Protein AF-A0A414S8A0-F1 (afdb_monomer_lite)

pLDDT: mean 74.8, std 11.43, range [49.66, 90.12]

Structure (mmCIF, N/CA/C/O backbone):
data_AF-A0A414S8A0-F1
#
_entry.id   AF-A0A414S8A0-F1
#
loop_
_atom_site.group_PDB
_atom_site.id
_atom_site.type_symbol
_atom_site.label_atom_id
_atom_site.label_alt_id
_atom_site.label_comp_id
_atom_site.label_asym_id
_atom_site.label_entity_id
_atom_site.label_seq_id
_atom_site.pdbx_PDB_ins_code
_atom_site.Cartn_x
_atom_site.Cartn_y
_atom_site.Cartn_z
_atom_site.occupancy
_atom_site.B_iso_or_equiv
_atom_site.auth_seq_id
_atom_site.auth_comp_id
_atom_site.auth_asym_id
_atom_site.auth_atom_id
_atom_site.pdbx_PDB_model_num
ATOM 1 N N . MET A 1 1 ? 15.015 16.215 -19.564 1.00 60.16 1 MET A N 1
ATOM 2 C CA . MET A 1 1 ? 14.587 16.159 -18.147 1.00 60.16 1 MET A CA 1
ATOM 3 C C . MET A 1 1 ? 13.898 14.825 -18.010 1.00 60.16 1 MET A C 1
ATOM 5 O O . MET A 1 1 ? 12.771 14.745 -18.469 1.00 60.16 1 MET A O 1
ATOM 9 N N . GLU A 1 2 ? 14.575 13.764 -17.563 1.00 68.88 2 GLU A N 1
ATOM 10 C CA . GLU A 1 2 ? 14.109 12.443 -18.020 1.00 68.88 2 GLU A CA 1
ATOM 11 C C . GLU A 1 2 ? 13.912 11.369 -16.956 1.00 68.88 2 GLU A C 1
ATOM 13 O O . GLU A 1 2 ? 12.776 10.959 -16.791 1.00 68.88 2 GLU A O 1
ATOM 18 N N . ILE A 1 3 ? 14.939 10.867 -16.266 1.00 73.19 3 ILE A N 1
ATOM 19 C CA . ILE A 1 3 ? 14.792 9.587 -15.539 1.00 73.19 3 ILE A CA 1
ATOM 20 C C . ILE A 1 3 ? 15.037 9.712 -14.036 1.00 73.19 3 ILE A C 1
ATOM 22 O O . ILE A 1 3 ? 14.204 9.252 -13.264 1.00 73.19 3 ILE A O 1
ATOM 26 N N . ASP A 1 4 ? 16.094 10.397 -13.598 1.00 70.19 4 ASP A N 1
ATOM 27 C CA . ASP A 1 4 ? 16.412 10.498 -12.162 1.00 70.19 4 ASP A CA 1
ATOM 28 C C . ASP A 1 4 ? 15.316 11.212 -11.353 1.00 70.19 4 ASP A C 1
ATOM 30 O O . ASP A 1 4 ? 15.020 10.836 -10.218 1.00 70.19 4 ASP A O 1
ATOM 34 N N . LEU A 1 5 ? 14.665 12.213 -11.960 1.00 75.06 5 LEU A N 1
ATOM 35 C CA . LEU A 1 5 ? 13.516 12.897 -11.361 1.00 75.06 5 LEU A CA 1
ATOM 36 C C . LEU A 1 5 ? 12.323 11.938 -11.218 1.00 75.06 5 LEU A C 1
ATOM 38 O O . LEU A 1 5 ? 11.715 11.879 -10.159 1.00 75.06 5 LEU A O 1
ATOM 42 N N . LEU A 1 6 ? 12.044 11.131 -12.250 1.00 78.25 6 LEU A N 1
ATOM 43 C CA . LEU A 1 6 ? 10.963 10.141 -12.217 1.00 78.25 6 LEU A CA 1
ATOM 44 C C . LEU A 1 6 ? 11.237 9.016 -11.209 1.00 78.25 6 LEU A C 1
ATOM 46 O O . LEU A 1 6 ? 10.303 8.538 -10.573 1.00 78.25 6 LEU A O 1
ATOM 50 N N . ILE A 1 7 ? 12.499 8.602 -11.046 1.00 78.44 7 ILE A N 1
ATOM 51 C CA . ILE A 1 7 ? 12.908 7.633 -10.017 1.00 78.44 7 ILE A CA 1
ATOM 52 C C . ILE A 1 7 ? 12.682 8.225 -8.624 1.00 78.44 7 ILE A C 1
ATOM 54 O O . ILE A 1 7 ? 12.107 7.563 -7.765 1.00 78.44 7 ILE A O 1
ATOM 58 N N . THR A 1 8 ? 13.062 9.486 -8.420 1.00 78.25 8 THR A N 1
ATOM 59 C CA . THR A 1 8 ? 12.845 10.182 -7.145 1.00 78.25 8 THR A CA 1
ATOM 60 C C . THR A 1 8 ? 11.351 10.295 -6.822 1.00 78.25 8 THR A C 1
ATOM 62 O O . THR A 1 8 ? 10.934 9.935 -5.723 1.00 78.25 8 THR A O 1
ATOM 65 N N . ASP A 1 9 ? 10.526 10.707 -7.789 1.00 79.00 9 ASP A N 1
ATOM 66 C CA . ASP A 1 9 ? 9.070 10.816 -7.624 1.00 79.00 9 ASP A CA 1
ATOM 67 C C . ASP A 1 9 ? 8.423 9.452 -7.310 1.00 79.00 9 ASP A C 1
ATOM 69 O O . ASP A 1 9 ? 7.475 9.349 -6.523 1.00 79.00 9 ASP A O 1
ATOM 73 N N . LEU A 1 10 ? 8.940 8.379 -7.911 1.00 84.56 10 LEU A N 1
ATOM 74 C CA . LEU A 1 10 ? 8.499 7.007 -7.676 1.00 84.56 10 LEU A CA 1
ATOM 75 C C . LEU A 1 10 ? 8.877 6.508 -6.273 1.00 84.56 10 LEU A C 1
ATOM 77 O O . LEU A 1 10 ? 8.043 5.895 -5.596 1.00 84.56 10 LEU A O 1
ATOM 81 N N . ASP A 1 11 ? 10.101 6.780 -5.824 1.00 78.94 11 ASP A N 1
ATOM 82 C CA . ASP A 1 11 ? 10.555 6.459 -4.470 1.00 78.94 11 ASP A CA 1
ATOM 83 C C . ASP A 1 11 ? 9.719 7.215 -3.431 1.00 78.94 11 ASP A C 1
ATOM 85 O O . ASP A 1 11 ? 9.211 6.618 -2.478 1.00 78.94 11 ASP A O 1
ATOM 89 N N . GLU A 1 12 ? 9.481 8.512 -3.648 1.00 82.75 12 GLU A N 1
ATOM 90 C CA . GLU A 1 12 ? 8.605 9.315 -2.795 1.00 82.75 12 GLU A CA 1
ATOM 91 C C . GLU A 1 12 ? 7.179 8.756 -2.761 1.00 82.75 12 GLU A C 1
ATOM 93 O O . GLU A 1 12 ? 6.597 8.616 -1.681 1.00 82.75 12 GLU A O 1
ATOM 98 N N . THR A 1 13 ? 6.627 8.368 -3.913 1.00 84.56 13 THR A N 1
ATOM 99 C CA . THR A 1 13 ? 5.291 7.759 -4.004 1.00 84.56 13 THR A CA 1
ATOM 100 C C . THR A 1 13 ? 5.223 6.437 -3.237 1.00 84.56 13 THR A C 1
ATOM 102 O O . THR A 1 13 ? 4.267 6.200 -2.494 1.00 84.56 13 THR A O 1
ATOM 105 N N . THR A 1 14 ? 6.255 5.600 -3.341 1.00 84.88 14 THR A N 1
ATOM 106 C CA . THR A 1 14 ? 6.347 4.328 -2.609 1.00 84.88 14 THR A CA 1
ATOM 107 C C . THR A 1 14 ? 6.414 4.564 -1.096 1.00 84.88 14 THR A C 1
ATOM 109 O O . THR A 1 14 ? 5.692 3.928 -0.328 1.00 84.88 14 THR A O 1
ATOM 112 N N . ILE A 1 15 ? 7.185 5.562 -0.650 1.00 83.50 15 ILE A N 1
ATOM 113 C CA . ILE A 1 15 ? 7.236 5.976 0.761 1.00 83.50 15 ILE A CA 1
ATOM 114 C C . ILE A 1 15 ? 5.862 6.460 1.251 1.00 83.50 15 ILE A C 1
ATOM 116 O O . ILE A 1 15 ? 5.474 6.178 2.389 1.00 83.50 15 ILE A O 1
ATOM 120 N N . GLN A 1 16 ? 5.110 7.202 0.430 1.00 81.69 16 GLN A N 1
ATOM 121 C CA . GLN A 1 16 ? 3.758 7.639 0.797 1.00 81.69 16 GLN A CA 1
ATOM 122 C C . GLN A 1 16 ? 2.797 6.454 0.943 1.00 81.69 16 GLN A C 1
ATOM 124 O O . GLN A 1 16 ? 2.027 6.421 1.902 1.00 81.69 16 GLN A O 1
ATOM 129 N N . ILE A 1 17 ? 2.882 5.455 0.064 1.00 90.12 17 ILE A N 1
ATOM 130 C CA . ILE A 1 17 ? 2.110 4.206 0.153 1.00 90.12 17 ILE A CA 1
ATOM 131 C C . ILE A 1 17 ? 2.379 3.487 1.478 1.00 90.12 17 ILE A C 1
ATOM 133 O O . ILE A 1 17 ? 1.436 3.124 2.186 1.00 90.12 17 ILE A O 1
ATOM 137 N N . ASP A 1 18 ? 3.641 3.352 1.882 1.00 82.31 18 ASP A N 1
ATOM 138 C CA . ASP A 1 18 ? 3.980 2.706 3.152 1.00 82.31 18 ASP A CA 1
ATOM 139 C C . ASP A 1 18 ? 3.477 3.501 4.369 1.00 82.31 18 ASP A C 1
ATOM 141 O O . ASP A 1 18 ? 2.952 2.920 5.325 1.00 82.31 18 ASP A O 1
ATOM 145 N N . LYS A 1 19 ? 3.531 4.840 4.321 1.00 84.31 19 LYS A N 1
ATOM 146 C CA . LYS A 1 19 ? 2.915 5.698 5.351 1.00 84.31 19 LYS A CA 1
ATOM 147 C C . LYS A 1 19 ? 1.401 5.502 5.422 1.00 84.31 19 LYS A C 1
ATOM 149 O O . LYS A 1 19 ? 0.847 5.441 6.521 1.00 84.31 19 LYS A O 1
ATOM 154 N N . MET A 1 20 ? 0.728 5.383 4.277 1.00 88.06 20 MET A N 1
ATOM 155 C CA . MET A 1 20 ? -0.710 5.122 4.227 1.00 88.06 20 MET A CA 1
ATOM 156 C C . MET A 1 20 ? -1.050 3.748 4.823 1.00 88.06 20 MET A C 1
ATOM 158 O O . MET A 1 20 ? -1.986 3.664 5.621 1.00 88.06 20 MET A O 1
ATOM 162 N N . ARG A 1 21 ? -0.265 2.695 4.535 1.00 84.56 21 ARG A N 1
ATOM 163 C CA . ARG A 1 21 ? -0.443 1.366 5.161 1.00 84.56 21 ARG A CA 1
ATOM 164 C C . ARG A 1 21 ? -0.308 1.427 6.674 1.00 84.56 21 ARG A C 1
ATOM 166 O O . ARG A 1 21 ? -1.120 0.850 7.403 1.00 84.56 21 ARG A O 1
ATOM 173 N N . TYR A 1 22 ? 0.715 2.135 7.151 1.00 87.31 22 TYR A N 1
ATOM 174 C CA . TYR A 1 22 ? 0.930 2.332 8.578 1.00 87.31 22 TYR A CA 1
ATOM 175 C C . TYR A 1 22 ? -0.280 3.016 9.224 1.00 87.31 22 TYR A C 1
ATOM 177 O O . TYR A 1 22 ? -0.806 2.524 10.221 1.00 87.31 22 TYR A O 1
ATOM 185 N N . LEU A 1 23 ? -0.780 4.104 8.631 1.00 85.88 23 LEU A N 1
ATOM 186 C CA . LEU A 1 23 ? -1.955 4.813 9.142 1.00 85.88 23 LEU A CA 1
ATOM 187 C C . LEU A 1 23 ? -3.211 3.933 9.148 1.00 85.88 23 LEU A C 1
ATOM 189 O O . LEU A 1 23 ? -3.907 3.904 10.161 1.00 85.88 23 LEU A O 1
ATOM 193 N N . ALA A 1 24 ? -3.476 3.179 8.078 1.00 87.81 24 ALA A N 1
ATOM 194 C CA . ALA A 1 24 ? -4.606 2.250 8.015 1.00 87.81 24 ALA A CA 1
ATOM 195 C C . ALA A 1 24 ? -4.538 1.203 9.143 1.00 87.81 24 ALA A C 1
ATOM 197 O O . ALA A 1 24 ? -5.514 0.978 9.865 1.00 87.81 24 ALA A O 1
ATOM 198 N N . THR A 1 25 ? -3.349 0.646 9.380 1.00 86.25 25 THR A N 1
ATOM 199 C CA . THR A 1 25 ? -3.101 -0.299 10.477 1.00 86.25 25 THR A CA 1
ATOM 200 C C . THR A 1 25 ? -3.351 0.343 11.843 1.00 86.25 25 THR A C 1
ATOM 202 O O . THR A 1 25 ? -4.047 -0.228 12.683 1.00 86.25 25 THR A O 1
ATOM 205 N N . GLN A 1 26 ? -2.843 1.557 12.070 1.00 86.19 26 GLN A N 1
ATOM 206 C CA . GLN A 1 26 ? -3.032 2.278 13.331 1.00 86.19 26 GLN A CA 1
ATOM 207 C C . GLN A 1 26 ? -4.502 2.628 13.593 1.00 86.19 26 GLN A C 1
ATOM 209 O O . GLN A 1 26 ? -4.960 2.519 14.732 1.00 86.19 26 GLN A O 1
ATOM 214 N N . ILE A 1 27 ? -5.256 3.010 12.556 1.00 85.25 27 ILE A N 1
ATOM 215 C CA . ILE A 1 27 ? -6.701 3.258 12.647 1.00 85.25 27 ILE A CA 1
ATOM 216 C C . ILE A 1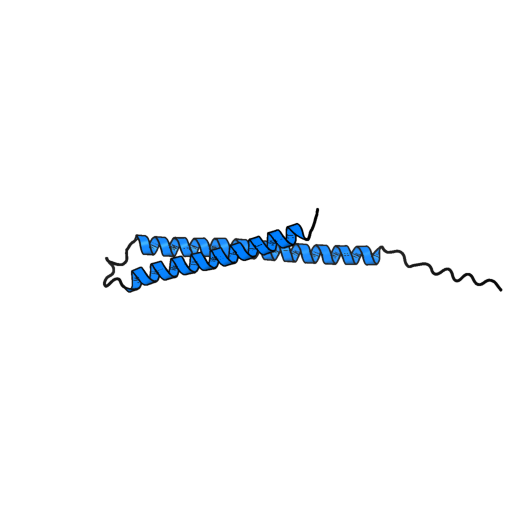 27 ? -7.424 1.979 13.080 1.00 85.25 27 ILE A C 1
ATOM 218 O O . ILE A 1 27 ? -8.198 2.008 14.039 1.00 85.25 27 ILE A O 1
ATOM 222 N N . SER A 1 28 ? -7.125 0.853 12.427 1.00 82.69 28 SER A N 1
ATOM 223 C CA . SER A 1 28 ? -7.713 -0.448 12.758 1.00 82.69 28 SER A CA 1
ATOM 224 C C . SER A 1 28 ? -7.395 -0.881 14.194 1.00 82.69 28 SER A C 1
ATOM 226 O O . SER A 1 28 ? -8.298 -1.252 14.951 1.00 82.69 28 SER A O 1
ATOM 228 N N . ASN A 1 29 ? -6.133 -0.757 14.618 1.00 82.88 29 ASN A N 1
ATOM 229 C CA . ASN A 1 29 ? -5.696 -1.102 15.972 1.00 82.88 29 ASN A CA 1
ATOM 230 C C . ASN A 1 29 ? -6.408 -0.254 17.028 1.00 82.88 29 ASN A C 1
ATOM 232 O O . ASN A 1 29 ? -6.965 -0.796 17.980 1.00 82.88 29 ASN A O 1
ATOM 236 N N . LYS A 1 30 ? -6.457 1.067 16.838 1.00 83.12 30 LYS A N 1
ATOM 237 C CA . LYS A 1 30 ? -7.070 1.987 17.801 1.00 83.12 30 LYS A CA 1
ATOM 238 C C . LYS A 1 30 ? -8.585 1.795 17.902 1.00 83.12 30 LYS A C 1
ATOM 240 O O . LYS A 1 30 ? -9.143 1.849 18.999 1.00 83.12 30 LYS A O 1
ATOM 245 N N . ALA A 1 31 ? -9.251 1.516 16.781 1.00 79.44 31 ALA A N 1
ATOM 246 C CA . ALA A 1 31 ? -10.665 1.150 16.777 1.00 79.44 31 ALA A CA 1
ATOM 247 C C . ALA A 1 31 ? -10.902 -0.199 17.483 1.00 79.44 31 ALA A C 1
ATOM 249 O O . ALA A 1 31 ? -11.829 -0.333 18.286 1.00 79.44 31 ALA A O 1
ATOM 250 N N . SER A 1 32 ? -10.014 -1.174 17.274 1.00 72.88 32 SER A N 1
ATOM 251 C CA . SER A 1 32 ? -10.053 -2.477 17.948 1.00 72.88 32 SER A CA 1
ATOM 252 C C . SER A 1 32 ? -9.762 -2.389 19.453 1.00 72.88 32 SER A C 1
ATOM 254 O O . SER A 1 32 ? -10.343 -3.131 20.239 1.00 72.88 32 SER A O 1
ATOM 256 N N . GLU A 1 33 ? -8.900 -1.477 19.902 1.00 76.06 33 GLU A N 1
ATOM 257 C CA . GLU A 1 33 ? -8.641 -1.227 21.327 1.00 76.06 33 GLU A CA 1
ATOM 258 C C . GLU A 1 33 ? -9.845 -0.583 22.022 1.00 76.06 33 GLU A C 1
ATOM 260 O O . GLU A 1 33 ? -10.281 -1.079 23.063 1.00 76.06 33 GLU A O 1
ATOM 265 N N . LYS A 1 34 ? -10.445 0.457 21.414 1.00 68.25 34 LYS A N 1
ATOM 266 C CA . LYS A 1 34 ? -11.701 1.074 21.900 1.00 68.25 34 LYS A CA 1
ATOM 267 C C . LYS A 1 34 ? -12.792 0.013 22.072 1.00 68.25 34 LYS A C 1
ATOM 269 O O . LYS A 1 34 ? -13.544 0.032 23.041 1.00 68.25 34 LYS A O 1
ATOM 274 N N . THR A 1 35 ? -12.797 -0.955 21.164 1.00 63.94 35 THR A N 1
ATOM 275 C CA . THR A 1 35 ? -13.685 -2.107 21.186 1.00 63.94 35 THR A CA 1
ATOM 276 C C . THR A 1 35 ? -13.358 -3.114 22.297 1.00 63.94 35 THR A C 1
ATOM 278 O O . THR A 1 35 ? -14.260 -3.571 22.989 1.00 63.94 35 THR A O 1
ATOM 281 N N . LYS A 1 36 ? -12.089 -3.491 22.505 1.00 65.31 36 LYS A N 1
ATOM 282 C CA . LYS A 1 36 ? -11.691 -4.491 23.523 1.00 65.31 36 LYS A CA 1
ATOM 283 C C . LYS A 1 36 ? -12.014 -4.061 24.955 1.00 65.31 36 LYS A C 1
ATOM 285 O O . LYS A 1 36 ? -12.206 -4.913 25.817 1.00 65.31 36 LYS A O 1
ATOM 290 N N . HIS A 1 37 ? -12.076 -2.757 25.214 1.00 64.88 37 HIS A N 1
ATOM 291 C CA . HIS A 1 37 ? -12.461 -2.215 26.518 1.00 64.88 37 HIS A CA 1
ATOM 292 C C . HIS A 1 37 ? -13.985 -2.122 26.728 1.00 64.88 37 HIS A C 1
ATOM 294 O O . HIS A 1 37 ? -14.425 -1.769 27.825 1.00 64.88 37 HIS A O 1
ATOM 300 N N . ALA A 1 38 ? -14.793 -2.477 25.723 1.00 62.34 38 ALA A N 1
ATOM 301 C CA . ALA A 1 38 ? -16.242 -2.589 25.840 1.00 62.34 38 ALA A CA 1
ATOM 302 C C . ALA A 1 38 ? -16.627 -3.827 26.669 1.00 62.34 38 ALA A C 1
ATOM 304 O O . ALA A 1 38 ? -16.253 -4.954 26.352 1.00 62.34 38 ALA A O 1
ATOM 305 N N . LYS A 1 39 ? -17.411 -3.642 27.736 1.00 62.28 39 LYS A N 1
ATOM 306 C CA . LYS A 1 39 ? -17.829 -4.726 28.646 1.00 62.28 39 LYS A CA 1
ATOM 307 C C . LYS A 1 39 ? -18.975 -5.588 28.100 1.00 62.28 39 LYS A C 1
ATOM 309 O O . LYS A 1 39 ? -19.325 -6.587 28.722 1.00 62.28 39 LYS A O 1
ATOM 314 N N . ASN A 1 40 ? -19.589 -5.214 26.977 1.00 60.62 40 ASN A N 1
ATOM 315 C CA . ASN A 1 40 ? -20.714 -5.924 26.361 1.00 60.62 40 ASN A CA 1
ATOM 316 C C . ASN A 1 40 ? -20.951 -5.481 24.903 1.00 60.62 40 ASN A C 1
ATOM 318 O O . ASN A 1 40 ? -20.489 -4.425 24.484 1.00 60.62 40 ASN A O 1
ATOM 322 N N . ALA A 1 41 ? -21.696 -6.287 24.133 1.00 58.94 41 ALA A N 1
ATOM 323 C CA . ALA A 1 41 ? -21.927 -6.086 22.693 1.00 58.94 41 ALA A CA 1
ATOM 324 C C . ALA A 1 41 ? -22.581 -4.735 22.332 1.00 58.94 41 ALA A C 1
ATOM 326 O O . ALA A 1 41 ? -22.375 -4.238 21.235 1.00 58.94 41 ALA A O 1
ATOM 327 N N . LEU A 1 42 ? -23.314 -4.119 23.267 1.00 58.91 42 LEU A N 1
ATOM 328 C CA . LEU A 1 42 ? -23.884 -2.769 23.131 1.00 58.91 42 LEU A CA 1
ATOM 329 C C . LEU A 1 42 ? -22.845 -1.641 23.270 1.00 58.91 42 LEU A C 1
ATOM 331 O O . LEU A 1 42 ? -23.085 -0.540 22.792 1.00 58.91 42 LEU A O 1
ATOM 335 N N . GLN A 1 43 ? -21.710 -1.898 23.928 1.00 57.88 43 GLN A N 1
ATOM 336 C CA . GLN A 1 43 ? -20.577 -0.967 24.016 1.00 57.88 43 GLN A CA 1
ATOM 337 C C . GLN A 1 43 ? -19.579 -1.146 22.862 1.00 57.88 43 GLN A C 1
ATOM 339 O O . GLN A 1 43 ? -18.691 -0.309 22.701 1.00 57.88 43 GLN A O 1
ATOM 344 N N . TYR A 1 44 ? -19.725 -2.205 22.054 1.00 63.19 44 TYR A N 1
ATOM 345 C CA . TYR A 1 44 ? -19.094 -2.283 20.739 1.00 63.19 44 TYR A CA 1
ATOM 346 C C . TYR A 1 44 ? -19.816 -1.278 19.840 1.00 63.19 44 TYR A C 1
ATOM 348 O O . TYR A 1 44 ? -20.783 -1.588 19.151 1.00 63.19 44 TYR A O 1
ATOM 356 N N . ASP A 1 45 ? -19.349 -0.043 19.915 1.00 71.25 45 ASP A N 1
ATOM 357 C CA . ASP A 1 45 ? -19.857 1.092 19.169 1.00 71.25 45 ASP A CA 1
ATOM 358 C C . ASP A 1 45 ? -19.794 0.806 17.656 1.00 71.25 45 ASP A C 1
ATOM 360 O O . ASP A 1 45 ? -18.737 0.452 17.123 1.00 71.25 45 ASP A O 1
ATOM 364 N N . PHE A 1 46 ? -20.940 0.932 16.979 1.00 68.56 46 PHE A N 1
ATOM 365 C CA . PHE A 1 46 ? -21.094 0.757 15.532 1.00 68.56 46 PHE A CA 1
ATOM 366 C C . PHE A 1 46 ? -20.057 1.578 14.754 1.00 68.56 46 PHE A C 1
ATOM 368 O O . PHE A 1 46 ? -19.479 1.082 13.788 1.00 68.56 46 PHE A O 1
ATOM 375 N N . GLU A 1 47 ? -19.724 2.779 15.238 1.00 70.88 47 GLU A N 1
ATOM 376 C CA . GLU A 1 47 ? -18.692 3.628 14.639 1.00 70.88 47 GLU A CA 1
ATOM 377 C C . GLU A 1 47 ? -17.321 2.940 14.633 1.00 70.88 47 GLU A C 1
ATOM 379 O O . GLU A 1 47 ? -16.580 3.034 13.659 1.00 70.88 47 GLU A O 1
ATOM 384 N N . SER A 1 48 ? -16.985 2.177 15.679 1.00 74.56 48 SER A N 1
ATOM 385 C CA . SER A 1 48 ? -15.709 1.452 15.748 1.00 74.56 48 SER A CA 1
ATOM 386 C C . SER A 1 48 ? -15.655 0.291 14.750 1.00 74.56 48 SER A C 1
ATOM 388 O O . SER A 1 48 ? -14.591 0.028 14.196 1.00 74.56 48 SER A O 1
ATOM 390 N N . GLN A 1 49 ? -16.783 -0.378 14.467 1.00 75.38 49 GLN A N 1
ATOM 391 C CA . GLN A 1 49 ? -16.843 -1.399 13.407 1.00 75.38 49 GLN A CA 1
ATOM 392 C C . GLN A 1 49 ? -16.661 -0.787 12.027 1.00 75.38 49 GLN A C 1
ATOM 394 O O . GLN A 1 49 ? -15.879 -1.302 11.229 1.00 75.38 49 GLN A O 1
ATOM 399 N N . GLU A 1 50 ? -17.368 0.305 11.749 1.00 79.50 50 GLU A N 1
ATOM 400 C CA . GLU A 1 50 ? -17.277 0.984 10.460 1.00 79.50 50 GLU A CA 1
ATOM 401 C C . GLU A 1 50 ? -15.864 1.532 10.229 1.00 79.50 50 GLU A C 1
ATOM 403 O O . GLU A 1 50 ? -15.323 1.379 9.138 1.00 79.50 50 GLU A O 1
ATOM 408 N N . ILE A 1 51 ? -15.198 2.051 11.267 1.00 83.44 51 ILE A N 1
ATOM 409 C CA . ILE A 1 51 ? -13.799 2.494 11.177 1.00 83.44 51 ILE A CA 1
ATOM 410 C C . ILE A 1 51 ? -12.855 1.330 10.839 1.00 83.44 51 ILE A C 1
ATOM 412 O O . ILE A 1 51 ? -11.992 1.489 9.975 1.00 83.44 51 ILE A O 1
ATOM 416 N N . VAL A 1 52 ? -13.013 0.157 11.467 1.00 82.31 52 VAL A N 1
ATOM 417 C CA . VAL A 1 52 ? -12.193 -1.027 11.139 1.00 82.31 52 VAL A CA 1
ATOM 418 C C . VAL A 1 52 ? -12.423 -1.471 9.691 1.00 82.31 52 VAL A C 1
ATOM 420 O O . VAL A 1 52 ? -11.457 -1.758 8.985 1.00 82.31 52 VAL A O 1
ATOM 423 N N . LYS A 1 53 ? -13.676 -1.486 9.216 1.00 81.81 53 LYS A N 1
ATOM 424 C CA . LYS A 1 53 ? -13.997 -1.833 7.820 1.00 81.81 53 LYS A CA 1
ATOM 425 C C . LYS A 1 53 ? -13.392 -0.835 6.833 1.00 81.81 53 LYS A C 1
ATOM 427 O O . LYS A 1 53 ? -12.772 -1.249 5.860 1.00 81.81 53 LYS A O 1
ATOM 432 N N . CYS A 1 54 ? -13.525 0.463 7.0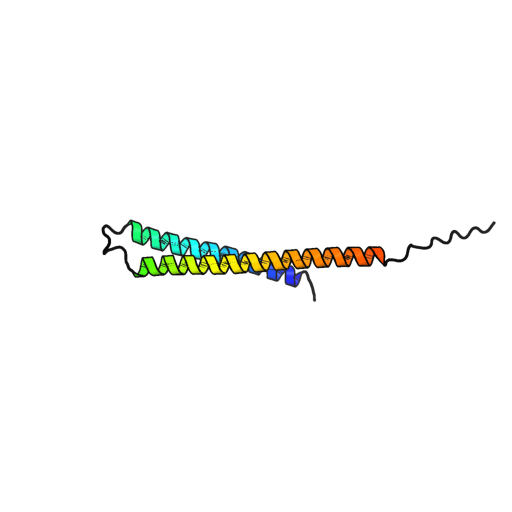98 1.00 81.62 54 CYS A N 1
ATOM 433 C CA . CYS A 1 54 ? -12.925 1.512 6.275 1.00 81.62 54 CYS A CA 1
ATOM 434 C C . CYS A 1 54 ? -11.396 1.399 6.235 1.00 81.62 54 CYS A C 1
ATOM 436 O O . CYS A 1 54 ? -10.805 1.563 5.171 1.00 81.62 54 CYS A O 1
ATOM 438 N N . ALA A 1 55 ? -10.755 1.076 7.362 1.00 84.44 55 ALA A N 1
ATOM 439 C CA . ALA A 1 55 ? -9.314 0.852 7.416 1.00 84.44 55 ALA A CA 1
ATOM 440 C C . ALA A 1 55 ? -8.880 -0.369 6.590 1.00 84.44 55 ALA A C 1
ATOM 442 O O . ALA A 1 55 ? -7.872 -0.294 5.895 1.00 84.44 55 ALA A O 1
ATOM 443 N N . ALA A 1 56 ? -9.649 -1.462 6.621 1.00 82.25 56 ALA A N 1
ATOM 444 C C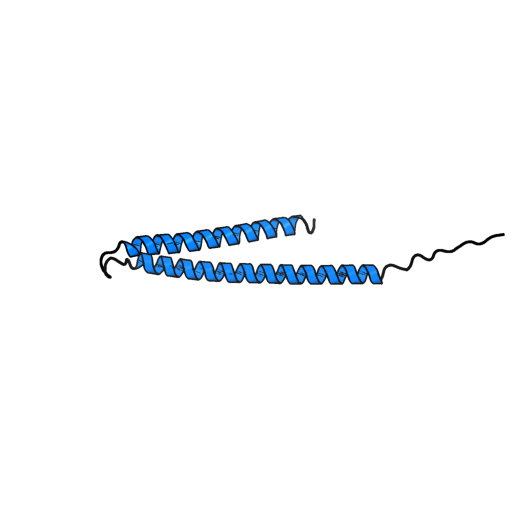A . ALA A 1 56 ? -9.381 -2.641 5.800 1.00 82.25 56 ALA A CA 1
ATOM 445 C C . ALA A 1 56 ? -9.495 -2.326 4.299 1.00 82.25 56 ALA A C 1
ATOM 447 O O . ALA A 1 56 ? -8.562 -2.589 3.549 1.00 82.25 56 ALA A O 1
ATOM 448 N N . ILE A 1 57 ? -10.579 -1.659 3.884 1.00 81.88 57 ILE A N 1
ATOM 449 C CA . ILE A 1 57 ? -10.773 -1.228 2.490 1.00 81.88 57 ILE A CA 1
ATOM 450 C C . ILE A 1 57 ? -9.633 -0.305 2.041 1.00 81.88 57 ILE A C 1
ATOM 452 O O . ILE A 1 57 ? -9.127 -0.432 0.928 1.00 81.88 57 ILE A O 1
ATOM 456 N N . LEU A 1 58 ? -9.213 0.627 2.903 1.00 86.69 58 LEU A N 1
ATOM 457 C CA . LEU A 1 58 ? -8.091 1.515 2.615 1.00 86.69 58 LEU A CA 1
ATOM 458 C C . LEU A 1 58 ? -6.794 0.722 2.398 1.00 86.69 58 LEU A C 1
ATOM 460 O O . LEU A 1 58 ? -6.092 0.985 1.425 1.00 86.69 58 LEU A O 1
ATOM 464 N N . SER A 1 59 ? -6.499 -0.261 3.254 1.00 86.25 59 SER A N 1
ATOM 465 C CA . SER A 1 59 ? -5.346 -1.151 3.075 1.00 86.25 59 SER A CA 1
ATOM 466 C C . SER A 1 59 ? -5.392 -1.905 1.744 1.00 86.25 59 SER A C 1
ATOM 468 O O . SER A 1 59 ? -4.383 -1.914 1.041 1.00 86.25 59 SER A O 1
ATOM 470 N N . ASP A 1 60 ? -6.548 -2.452 1.354 1.00 83.69 60 ASP A N 1
ATOM 471 C CA . ASP A 1 60 ? -6.706 -3.185 0.088 1.00 83.69 60 ASP A CA 1
ATOM 472 C C . ASP A 1 60 ? -6.386 -2.298 -1.129 1.00 83.69 60 ASP A C 1
ATOM 474 O O . ASP A 1 60 ? -5.665 -2.707 -2.043 1.00 83.69 60 ASP A O 1
ATOM 478 N N . TYR A 1 61 ? -6.870 -1.049 -1.135 1.00 82.81 61 TYR A N 1
ATOM 479 C CA . TYR A 1 61 ? -6.549 -0.090 -2.199 1.00 82.81 61 TYR A CA 1
ATOM 480 C C . TYR A 1 61 ? -5.057 0.245 -2.250 1.00 82.81 61 TYR A C 1
ATOM 482 O O . TYR A 1 61 ? -4.490 0.362 -3.339 1.00 82.81 61 TYR A O 1
ATOM 490 N N . ILE A 1 62 ? -4.412 0.389 -1.090 1.00 89.19 62 ILE A N 1
ATOM 491 C CA . ILE A 1 62 ? -2.979 0.684 -1.017 1.00 89.19 62 ILE A CA 1
ATOM 492 C C . ILE A 1 62 ? -2.155 -0.504 -1.528 1.00 89.19 62 ILE A C 1
ATOM 494 O O . ILE A 1 62 ? -1.192 -0.309 -2.269 1.00 89.19 62 ILE A O 1
ATOM 498 N N . GLU A 1 63 ? -2.535 -1.737 -1.191 1.00 87.94 63 GLU A N 1
ATOM 499 C CA . GLU A 1 63 ? -1.886 -2.941 -1.719 1.00 87.94 63 GLU A CA 1
ATOM 500 C C . GLU A 1 63 ? -2.038 -3.074 -3.233 1.00 87.94 63 GLU A C 1
ATOM 502 O O . GLU A 1 63 ? -1.054 -3.357 -3.921 1.00 87.94 63 GLU A O 1
ATOM 507 N N . ALA A 1 64 ? -3.233 -2.813 -3.768 1.00 80.50 64 ALA A N 1
ATOM 508 C CA . ALA A 1 64 ? -3.467 -2.832 -5.208 1.00 80.50 64 ALA A CA 1
ATOM 509 C C . ALA A 1 64 ? -2.614 -1.783 -5.945 1.00 80.50 64 ALA A C 1
ATOM 511 O O . ALA A 1 64 ? -2.033 -2.083 -6.993 1.00 80.50 64 ALA A O 1
ATOM 512 N N . ALA A 1 65 ? -2.503 -0.571 -5.390 1.00 82.69 65 ALA A N 1
ATOM 513 C CA . ALA A 1 65 ? -1.682 0.497 -5.954 1.00 82.69 65 ALA A CA 1
ATOM 514 C C . ALA A 1 65 ? -0.184 0.146 -5.934 1.00 82.69 65 ALA A C 1
ATOM 516 O O . ALA A 1 65 ? 0.482 0.250 -6.963 1.00 82.69 65 ALA A O 1
ATOM 517 N N . ASP A 1 66 ? 0.331 -0.338 -4.801 1.00 86.44 66 ASP A N 1
ATOM 518 C CA . ASP A 1 66 ? 1.729 -0.767 -4.666 1.00 86.44 66 ASP A CA 1
ATOM 519 C C . ASP A 1 66 ? 2.080 -1.897 -5.645 1.00 86.44 66 ASP A C 1
ATOM 521 O O . ASP A 1 66 ? 3.113 -1.861 -6.315 1.00 86.44 66 ASP A O 1
ATOM 525 N N . ALA A 1 67 ? 1.195 -2.887 -5.791 1.00 82.56 67 ALA A N 1
ATOM 526 C CA . ALA A 1 67 ? 1.391 -3.985 -6.732 1.00 82.56 67 ALA A CA 1
ATOM 527 C C . ALA A 1 67 ? 1.433 -3.498 -8.191 1.00 82.56 67 ALA A C 1
ATOM 529 O O . ALA A 1 67 ? 2.271 -3.955 -8.975 1.00 82.56 67 ALA A O 1
ATOM 530 N N . ALA A 1 68 ? 0.556 -2.560 -8.564 1.00 79.31 68 ALA A N 1
ATOM 531 C CA . ALA A 1 68 ? 0.537 -1.976 -9.902 1.00 79.31 68 ALA A CA 1
ATOM 532 C C . ALA A 1 68 ? 1.817 -1.179 -10.197 1.00 79.31 68 ALA A C 1
ATOM 534 O O . ALA A 1 68 ? 2.392 -1.331 -11.277 1.00 79.31 68 ALA A O 1
ATOM 535 N N . ILE A 1 69 ? 2.291 -0.392 -9.227 1.00 86.56 69 ILE A N 1
ATOM 536 C CA . ILE A 1 69 ? 3.540 0.368 -9.334 1.00 86.56 69 ILE A CA 1
ATOM 537 C C . ILE A 1 69 ? 4.723 -0.581 -9.504 1.00 86.56 69 ILE A C 1
ATOM 539 O O . ILE A 1 69 ? 5.448 -0.477 -10.491 1.00 86.56 69 ILE A O 1
ATOM 543 N N . LYS A 1 70 ? 4.877 -1.570 -8.617 1.00 86.62 70 LYS A N 1
ATOM 544 C CA . LYS A 1 70 ? 5.959 -2.563 -8.706 1.00 86.62 70 LYS A CA 1
ATOM 545 C C . LYS A 1 70 ? 5.978 -3.267 -10.059 1.00 86.62 70 LYS A C 1
ATOM 547 O O . LYS A 1 70 ? 7.036 -3.407 -10.666 1.00 86.62 70 LYS A O 1
ATOM 552 N N . LYS A 1 71 ? 4.805 -3.643 -10.576 1.00 82.88 71 LYS A N 1
ATOM 553 C CA . LYS A 1 71 ? 4.677 -4.253 -11.905 1.00 82.88 71 LYS A CA 1
ATOM 554 C C . LYS A 1 71 ? 5.135 -3.314 -13.024 1.00 82.88 71 LYS A C 1
ATOM 556 O O . LYS A 1 71 ? 5.832 -3.761 -13.933 1.00 82.88 71 LYS A O 1
ATOM 561 N N . ALA A 1 72 ? 4.745 -2.040 -12.976 1.00 79.62 72 ALA A N 1
ATOM 562 C CA . ALA A 1 72 ? 5.164 -1.049 -13.964 1.00 79.62 72 ALA A CA 1
ATOM 563 C C . ALA A 1 72 ? 6.686 -0.837 -13.937 1.00 79.62 72 ALA A C 1
ATOM 565 O O . ALA A 1 72 ? 7.320 -0.839 -14.990 1.00 79.62 72 ALA A O 1
ATOM 566 N N . VAL A 1 73 ? 7.278 -0.753 -12.744 1.00 85.38 73 VAL A N 1
ATOM 567 C CA . VAL A 1 73 ? 8.729 -0.617 -12.552 1.00 85.38 73 VAL A CA 1
ATOM 568 C C . VAL A 1 73 ? 9.481 -1.814 -13.125 1.00 85.38 73 VAL A C 1
ATOM 570 O O . VAL A 1 73 ? 10.435 -1.633 -13.879 1.00 85.38 73 VAL A O 1
ATOM 573 N N . SER A 1 74 ? 9.031 -3.041 -12.844 1.00 82.25 74 SER A N 1
ATOM 574 C CA . SER A 1 74 ? 9.646 -4.244 -13.419 1.00 82.25 74 SER A CA 1
ATOM 575 C C . SER A 1 74 ? 9.562 -4.265 -14.948 1.00 82.25 74 SER A C 1
ATOM 577 O O . SER A 1 74 ? 10.551 -4.571 -15.610 1.00 82.25 74 SER A O 1
ATOM 579 N N . ALA A 1 75 ? 8.415 -3.890 -15.525 1.00 77.25 75 ALA A N 1
ATOM 580 C CA . ALA A 1 75 ? 8.249 -3.835 -16.977 1.00 77.25 75 ALA A CA 1
ATOM 581 C C . ALA A 1 75 ? 9.163 -2.785 -17.636 1.00 77.25 75 ALA A C 1
ATOM 583 O O . ALA A 1 75 ? 9.714 -3.038 -18.709 1.00 77.25 75 ALA A O 1
ATOM 584 N N . LEU A 1 76 ? 9.353 -1.629 -16.990 1.00 82.12 76 LEU A N 1
ATOM 585 C CA . LEU A 1 76 ? 10.277 -0.592 -17.453 1.00 82.12 76 LEU A CA 1
ATOM 586 C C . LEU A 1 76 ? 11.735 -1.061 -17.386 1.00 82.12 76 LEU A C 1
ATOM 588 O O . LEU A 1 76 ? 12.466 -0.880 -18.356 1.00 82.12 76 LEU A O 1
ATOM 592 N N . ALA A 1 77 ? 12.141 -1.733 -16.306 1.00 81.81 77 ALA A N 1
ATOM 593 C CA . ALA A 1 77 ? 13.491 -2.286 -16.177 1.00 81.81 77 ALA A CA 1
ATOM 594 C C . ALA A 1 77 ? 13.792 -3.354 -17.249 1.00 81.81 77 ALA A C 1
ATOM 596 O O . ALA A 1 77 ? 14.877 -3.380 -17.835 1.00 81.81 77 ALA A O 1
ATOM 597 N N . GLU A 1 78 ? 12.819 -4.217 -17.561 1.00 80.69 78 GLU A N 1
ATOM 598 C CA . GLU A 1 78 ? 12.945 -5.184 -18.657 1.00 80.69 78 GLU A CA 1
ATOM 599 C C . GLU A 1 78 ? 13.043 -4.512 -20.031 1.00 80.69 78 GLU A C 1
ATOM 601 O O . GLU A 1 78 ? 13.779 -4.9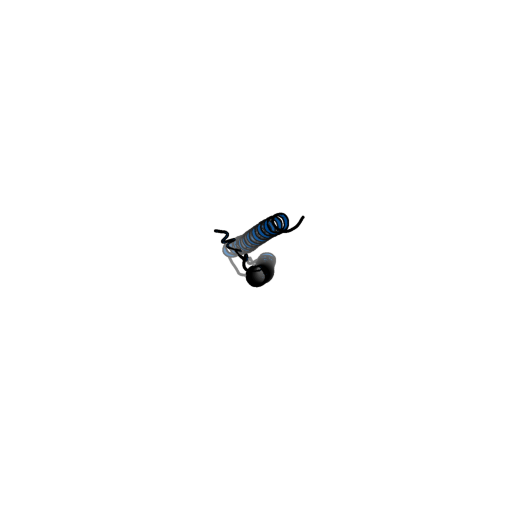89 -20.900 1.00 80.69 78 GLU A O 1
ATOM 606 N N . TYR A 1 79 ? 12.272 -3.445 -20.256 1.00 77.50 79 TYR A N 1
ATOM 607 C CA . TYR A 1 79 ? 12.322 -2.678 -21.497 1.00 77.50 79 TYR A CA 1
ATOM 608 C C . TYR A 1 79 ? 13.690 -2.017 -21.680 1.00 77.50 79 TYR A C 1
ATOM 610 O O . TYR A 1 79 ? 14.291 -2.171 -22.743 1.00 77.50 79 TYR A O 1
ATOM 618 N N . ASP A 1 80 ? 14.211 -1.371 -20.637 1.00 81.12 80 ASP A N 1
ATOM 619 C CA . ASP A 1 80 ? 15.525 -0.725 -20.658 1.00 81.12 80 ASP A CA 1
ATOM 620 C C . ASP A 1 80 ? 16.652 -1.734 -20.935 1.00 81.12 80 ASP A C 1
ATOM 622 O O . ASP A 1 80 ? 17.457 -1.548 -21.846 1.00 81.12 80 ASP A O 1
ATOM 626 N N . THR A 1 81 ? 16.624 -2.894 -20.268 1.00 81.31 81 THR A N 1
ATOM 627 C CA . THR A 1 81 ? 17.588 -3.986 -20.510 1.00 81.31 81 THR A CA 1
ATOM 628 C C . THR A 1 81 ? 17.575 -4.449 -21.975 1.00 81.31 81 THR A C 1
ATOM 630 O O . THR A 1 81 ? 18.621 -4.708 -22.574 1.00 81.31 81 THR A O 1
ATOM 633 N N . LYS A 1 82 ? 16.385 -4.560 -22.583 1.00 80.94 82 LYS A N 1
ATOM 634 C CA . LYS A 1 82 ? 16.236 -4.943 -23.998 1.00 80.94 82 LYS A CA 1
ATOM 635 C C . LYS A 1 82 ? 16.729 -3.851 -24.946 1.00 80.94 82 LYS A C 1
ATOM 637 O O . LYS A 1 82 ? 17.239 -4.196 -26.011 1.00 80.94 82 LYS A O 1
ATOM 642 N N . LEU A 1 83 ? 16.562 -2.579 -24.585 1.00 80.38 83 LEU A N 1
ATOM 643 C CA . LEU A 1 83 ? 17.055 -1.441 -25.357 1.00 80.38 83 LEU A CA 1
ATOM 644 C C . LEU A 1 83 ? 18.591 -1.437 -25.376 1.00 80.38 83 LEU A C 1
ATOM 646 O O . LEU A 1 83 ? 19.182 -1.504 -26.450 1.00 80.38 83 LEU A O 1
ATOM 650 N N . GLN A 1 84 ? 19.224 -1.530 -24.201 1.00 75.88 84 GLN A N 1
ATOM 651 C CA . GLN A 1 84 ? 20.685 -1.604 -24.068 1.00 75.88 84 GLN A CA 1
ATOM 652 C C . GLN A 1 84 ? 21.280 -2.793 -24.841 1.00 75.88 84 GLN A C 1
ATOM 654 O O . GLN A 1 84 ? 22.300 -2.670 -25.515 1.00 75.88 84 GLN A O 1
ATOM 659 N N . ALA A 1 85 ? 20.623 -3.957 -24.810 1.00 74.62 85 ALA A N 1
ATOM 660 C CA . ALA A 1 85 ? 21.072 -5.134 -25.555 1.00 74.62 85 ALA A CA 1
ATOM 661 C C . ALA A 1 85 ? 20.973 -4.984 -27.089 1.00 74.62 85 ALA A C 1
ATOM 663 O O . ALA A 1 85 ? 21.666 -5.704 -27.813 1.00 74.62 85 ALA A O 1
ATOM 664 N N . ARG A 1 86 ? 20.102 -4.100 -27.598 1.00 69.31 86 ARG A N 1
ATOM 665 C CA . ARG A 1 86 ? 20.013 -3.768 -29.031 1.00 69.31 86 ARG A CA 1
ATOM 666 C C . ARG A 1 86 ? 21.090 -2.770 -29.434 1.00 69.31 86 ARG A C 1
ATOM 668 O O . ARG A 1 86 ? 21.775 -3.035 -30.415 1.00 69.31 86 ARG A O 1
ATOM 675 N N . ASP A 1 87 ? 21.311 -1.732 -28.634 1.00 66.44 87 ASP A N 1
ATOM 676 C CA . ASP A 1 87 ? 22.371 -0.746 -28.882 1.00 66.44 87 ASP A CA 1
ATOM 677 C C . ASP A 1 87 ? 23.765 -1.400 -28.910 1.00 66.44 87 ASP A C 1
ATOM 679 O O . ASP A 1 87 ? 24.589 -1.088 -29.767 1.00 66.44 87 ASP A O 1
ATOM 683 N N . ILE A 1 88 ? 24.016 -2.398 -28.051 1.00 61.69 88 ILE A N 1
ATOM 684 C CA . ILE A 1 88 ? 25.267 -3.180 -28.071 1.00 61.69 88 ILE A CA 1
ATOM 685 C C . ILE A 1 88 ? 25.405 -4.020 -29.353 1.00 61.69 88 ILE A C 1
ATOM 687 O O . ILE A 1 88 ? 26.517 -4.225 -29.836 1.00 61.69 88 ILE A O 1
ATOM 691 N N . LYS A 1 89 ? 24.298 -4.525 -29.914 1.00 60.50 89 LYS A N 1
ATOM 692 C CA . LYS A 1 89 ? 24.315 -5.341 -31.142 1.00 60.50 89 LYS A CA 1
ATOM 693 C C . LYS A 1 89 ? 24.431 -4.515 -32.422 1.00 60.50 89 LYS A C 1
ATOM 695 O O . LYS A 1 89 ? 24.908 -5.051 -33.418 1.00 60.50 89 LYS A O 1
ATOM 700 N N . GLU A 1 90 ? 23.973 -3.266 -32.411 1.00 56.97 90 GLU A N 1
ATOM 701 C CA . GLU A 1 90 ? 24.041 -2.355 -33.561 1.00 56.97 90 GLU A CA 1
ATOM 702 C C . GLU A 1 90 ? 25.314 -1.495 -33.585 1.00 56.97 90 GLU A C 1
ATOM 704 O O . GLU A 1 90 ? 25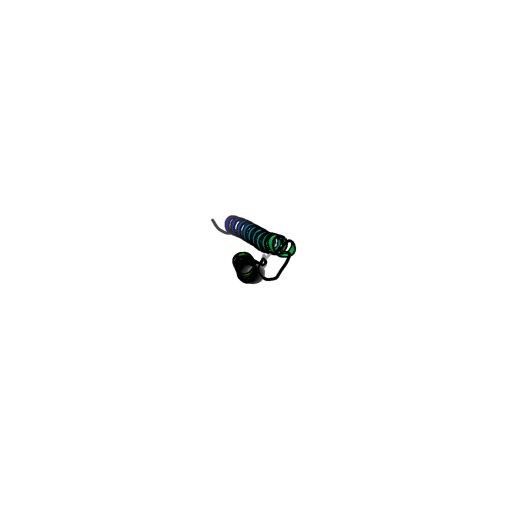.595 -0.865 -34.604 1.00 56.97 90 GLU A O 1
ATOM 709 N N . SER A 1 91 ? 26.123 -1.505 -32.518 1.00 50.47 91 SER A N 1
ATOM 710 C CA . SER A 1 91 ? 27.434 -0.851 -32.525 1.00 50.47 91 SER A CA 1
ATOM 711 C C . SER A 1 91 ? 28.361 -1.535 -33.547 1.00 50.47 91 SER A C 1
ATOM 713 O O . SER A 1 91 ? 28.641 -2.732 -33.412 1.00 50.47 91 SER A O 1
ATOM 715 N N . PRO A 1 92 ? 28.818 -0.830 -34.601 1.00 49.66 92 PRO A N 1
ATOM 716 C CA . PRO A 1 92 ? 29.650 -1.430 -35.631 1.00 49.66 92 PRO A CA 1
ATOM 717 C C . PRO A 1 92 ? 30.987 -1.837 -35.014 1.00 49.66 92 PRO A C 1
ATOM 719 O O . PRO A 1 92 ? 31.630 -1.041 -34.332 1.00 49.66 92 PRO A O 1
ATOM 722 N N . ALA A 1 93 ? 31.393 -3.085 -35.258 1.00 53.69 93 ALA A N 1
ATOM 723 C CA . ALA A 1 93 ? 32.715 -3.574 -34.900 1.00 53.69 93 ALA A CA 1
ATOM 724 C C . ALA A 1 93 ? 33.764 -2.576 -35.404 1.00 53.69 93 ALA A C 1
ATOM 726 O O . ALA A 1 93 ? 33.832 -2.295 -36.601 1.00 53.69 93 ALA A O 1
ATOM 727 N N . GLU A 1 94 ? 34.527 -2.018 -34.470 1.00 50.66 94 GLU A N 1
ATOM 728 C CA . GLU A 1 94 ? 35.640 -1.117 -34.727 1.00 50.66 94 GLU A CA 1
ATOM 729 C C . GLU A 1 94 ? 36.598 -1.826 -35.694 1.00 50.66 94 GLU A C 1
ATOM 731 O O . GLU A 1 94 ? 37.269 -2.798 -35.342 1.00 50.66 94 GLU A O 1
ATOM 736 N N . VAL A 1 95 ? 36.568 -1.421 -36.967 1.00 51.09 95 VAL A N 1
ATOM 737 C CA . VAL A 1 95 ? 37.454 -1.960 -37.998 1.00 51.09 95 VAL A CA 1
ATOM 738 C C . VAL A 1 95 ? 38.835 -1.397 -37.701 1.00 51.09 95 VAL A C 1
ATOM 740 O O . VAL A 1 95 ? 39.154 -0.275 -38.091 1.00 51.09 95 VAL A O 1
ATOM 743 N N . VAL A 1 96 ? 39.643 -2.166 -36.975 1.00 56.03 96 VAL A N 1
ATOM 744 C CA . VAL A 1 96 ? 41.075 -1.909 -36.843 1.00 56.03 96 VAL A CA 1
ATOM 745 C C . VAL A 1 96 ? 41.692 -2.195 -38.211 1.00 56.03 96 VAL A C 1
ATOM 747 O O . VAL A 1 96 ? 41.953 -3.340 -38.574 1.00 56.03 96 VAL A O 1
ATOM 750 N N . VAL A 1 97 ? 41.826 -1.151 -39.024 1.00 51.81 97 VAL A N 1
ATOM 751 C CA . VAL A 1 97 ? 42.693 -1.166 -40.202 1.00 51.81 97 VAL A CA 1
ATOM 752 C C . VAL A 1 97 ? 44.129 -1.102 -39.691 1.00 51.81 97 VAL A C 1
ATOM 754 O 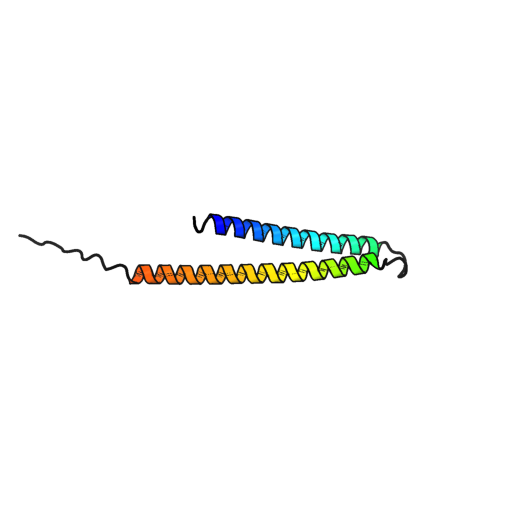O . VAL A 1 97 ? 44.637 -0.031 -39.370 1.00 51.81 97 VAL A O 1
ATOM 757 N N . ASP A 1 98 ? 44.755 -2.273 -39.562 1.00 50.66 98 ASP A N 1
ATOM 758 C CA . ASP A 1 98 ? 46.208 -2.391 -39.464 1.00 50.66 98 ASP A CA 1
ATOM 759 C C . ASP A 1 98 ? 46.804 -1.936 -40.803 1.00 50.66 98 ASP A C 1
ATOM 761 O O . ASP A 1 98 ? 46.908 -2.714 -41.755 1.00 50.66 98 ASP A O 1
ATOM 765 N N . ASP A 1 99 ? 47.180 -0.659 -40.889 1.00 52.56 99 ASP A N 1
ATOM 766 C CA . ASP A 1 99 ? 48.048 -0.168 -41.956 1.00 52.56 99 ASP A CA 1
ATOM 767 C C . ASP A 1 99 ? 49.455 -0.747 -41.742 1.00 52.56 99 ASP A C 1
ATOM 769 O O . ASP A 1 99 ? 50.320 -0.182 -41.070 1.00 52.56 99 ASP A O 1
ATOM 773 N N . VAL A 1 100 ? 49.668 -1.921 -42.335 1.00 62.81 100 VAL A N 1
ATOM 774 C CA . VAL A 1 100 ? 50.990 -2.420 -42.709 1.00 62.81 100 VAL A CA 1
ATOM 775 C C . VAL A 1 100 ? 51.492 -1.553 -43.858 1.00 62.81 100 VAL A C 1
ATOM 777 O O . VAL A 1 100 ? 50.959 -1.630 -44.964 1.00 62.81 100 VAL A O 1
ATOM 780 N N . VAL A 1 101 ? 52.553 -0.781 -43.631 1.00 53.31 101 VAL A N 1
ATOM 781 C CA . VAL A 1 101 ? 53.416 -0.317 -44.723 1.00 53.31 101 VAL A CA 1
ATOM 782 C C . VAL A 1 101 ? 54.873 -0.519 -44.311 1.00 53.31 101 VAL A C 1
ATOM 784 O O . VAL A 1 101 ? 55.318 0.032 -43.303 1.00 53.31 101 VAL A O 1
ATOM 787 N N . GLU A 1 102 ? 55.542 -1.381 -45.084 1.00 54.91 102 GLU A N 1
ATOM 788 C CA . GLU A 1 102 ? 56.984 -1.690 -45.082 1.00 54.91 102 GLU A CA 1
ATOM 789 C C . GLU A 1 102 ? 57.886 -0.466 -45.291 1.00 54.91 102 GLU A C 1
ATOM 791 O O . GLU A 1 102 ? 57.502 0.450 -46.058 1.00 54.91 102 GLU A O 1
#

Secondary structure (DSSP, 8-state):
--SHHHHHHHHHHHHHHHHHHHHHHHHHHHHHHHHHT-SSTTTS-HHHHHHHHHHHHHHHHHHHHHHHHHHHHHHHHHHHHHHHHHHHHHSPP---------

Sequence (102 aa):
MEIDLLITDLDETTIQIDKMRYLATQISNKASEKTKHAKNALQYDFESQEIVKCAAILSDYIEAADAAIKKAVSALAEYDTKLQARDIKESPAEVVVDDVVE

Organism: NCBI:txid40520

Foldseek 3Di:
DDDPVVVVVLVVVVVVLVVQLVVLVVQLVVLVVQQVPDPDPVSNDPVSVVSNVVSVVSNVVSVVVNVVSVVVVVVVVVVVVVVVVVVVVPPDDPPPPPPDDD

Radius of gyration: 27.19 Å; chains: 1; bounding box: 81×22×74 Å